Protein AF-A0A9D4G7D6-F1 (afdb_monomer_lite)

Foldseek 3Di:
DWDKDKDFQDDDQDVVSDKWKWKDFVPHTPVVDIDRIDIDTPDDQVSWGKMKMKMKDWDDDPPDDIDIDIDMDMDTDGDDDDPPPPDPDD

Secondary structure (DSSP, 8-state):
---EEEEE------SS--EEEEEEETTEE-TT--SSEEEEES--GGG-EEEEEEEEEEE--TTS--EEEEEEEEEEE-------------

InterPro domains:
  IPR007110 Immunoglobulin-like domain [PS50835] (1-71)
  IPR013783 Immunoglobulin-like fold [G3DSA:2.60.40.10] (1-84)
  IPR036179 Immunoglobulin-like domain superfamily [SSF48726] (4-60)

pLDDT: mean 85.28, std 11.88, range [50.53, 97.25]

Structure (mmCIF, N/CA/C/O backbone):
data_AF-A0A9D4G7D6-F1
#
_entry.id   AF-A0A9D4G7D6-F1
#
loop_
_atom_site.group_PDB
_atom_site.id
_atom_site.type_symbol
_atom_site.label_atom_id
_atom_site.label_alt_id
_atom_site.label_comp_id
_atom_site.label_asym_id
_atom_site.label_entity_id
_atom_site.label_seq_id
_atom_site.pdbx_PDB_ins_code
_atom_site.Cartn_x
_atom_site.Cartn_y
_atom_site.Cartn_z
_atom_site.occupancy
_atom_site.B_iso_or_equiv
_atom_site.auth_seq_id
_atom_site.auth_comp_id
_atom_site.auth_asym_id
_atom_site.auth_atom_id
_atom_site.pdbx_PDB_model_num
ATOM 1 N N . MET A 1 1 ? -15.545 -11.183 19.421 1.00 52.25 1 MET A N 1
ATOM 2 C CA . MET A 1 1 ? -15.801 -11.383 17.980 1.00 52.25 1 MET A CA 1
ATOM 3 C C . MET A 1 1 ? -14.477 -11.193 17.270 1.00 52.25 1 MET A C 1
ATOM 5 O O . MET A 1 1 ? -13.855 -10.162 17.485 1.00 52.25 1 MET A O 1
ATOM 9 N N . ASN A 1 2 ? -14.009 -12.200 16.535 1.00 58.34 2 ASN A N 1
ATOM 10 C CA . ASN A 1 2 ? -12.819 -12.075 15.698 1.00 58.34 2 ASN A CA 1
ATOM 11 C C . ASN A 1 2 ? -13.263 -11.429 14.380 1.00 58.34 2 ASN A C 1
ATOM 13 O O . ASN A 1 2 ? -13.723 -12.128 13.482 1.00 58.34 2 ASN A O 1
ATOM 17 N N . THR A 1 3 ? -13.276 -10.098 14.326 1.00 76.44 3 THR A N 1
ATOM 18 C CA . THR A 1 3 ? -13.515 -9.363 13.082 1.00 76.44 3 THR A CA 1
ATOM 19 C C . THR A 1 3 ? -12.179 -9.184 12.378 1.00 76.44 3 THR A C 1
ATOM 21 O O . THR A 1 3 ? -11.276 -8.517 12.886 1.00 76.44 3 THR A O 1
ATOM 24 N N . GLU A 1 4 ? -12.057 -9.836 11.229 1.00 87.19 4 GLU A N 1
ATOM 25 C CA . GLU A 1 4 ? -10.946 -9.683 10.300 1.00 87.19 4 GLU A CA 1
ATOM 26 C C . GLU A 1 4 ? -11.450 -8.906 9.086 1.00 87.19 4 GLU A C 1
ATOM 28 O O . GLU A 1 4 ? -12.555 -9.154 8.598 1.00 87.19 4 GLU A O 1
ATOM 33 N N . LEU A 1 5 ? -10.655 -7.939 8.641 1.00 89.88 5 LEU A N 1
ATOM 34 C CA . LEU A 1 5 ? -10.883 -7.201 7.409 1.00 89.88 5 LEU A CA 1
ATOM 35 C C . LEU A 1 5 ? -9.724 -7.500 6.468 1.00 89.88 5 LEU A C 1
ATOM 37 O O . LEU A 1 5 ? -8.565 -7.307 6.837 1.00 89.88 5 LEU A O 1
ATOM 41 N N . ASP A 1 6 ? -10.068 -7.963 5.274 1.00 92.50 6 ASP A N 1
ATOM 42 C CA . ASP A 1 6 ? -9.145 -8.192 4.171 1.00 92.50 6 ASP A CA 1
ATOM 43 C C . ASP A 1 6 ? -9.428 -7.160 3.079 1.00 92.50 6 ASP A C 1
ATOM 45 O O . ASP A 1 6 ? -10.558 -7.039 2.598 1.00 92.50 6 ASP A O 1
ATOM 49 N N . ILE A 1 7 ? -8.413 -6.371 2.741 1.00 92.44 7 ILE A N 1
ATOM 50 C CA . ILE A 1 7 ? -8.521 -5.269 1.790 1.00 92.44 7 ILE A CA 1
ATOM 51 C C . ILE A 1 7 ? -7.503 -5.481 0.690 1.00 92.44 7 ILE A C 1
ATOM 53 O O . ILE A 1 7 ? -6.300 -5.505 0.936 1.00 92.44 7 ILE A O 1
ATOM 57 N N . VAL A 1 8 ? -8.005 -5.563 -0.533 1.00 93.06 8 VAL A N 1
ATOM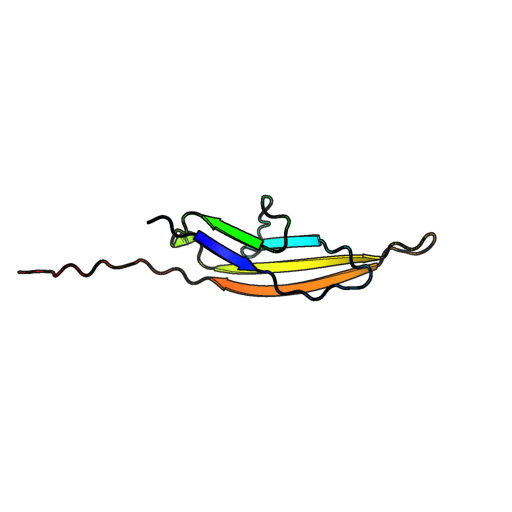 58 C CA . VAL A 1 8 ? -7.196 -5.732 -1.736 1.00 93.06 8 VAL A CA 1
ATOM 59 C C . VAL A 1 8 ? -6.821 -4.359 -2.277 1.00 93.06 8 VAL A C 1
ATOM 61 O O . VAL A 1 8 ? -7.691 -3.503 -2.453 1.00 93.06 8 VAL A O 1
ATOM 64 N N . CYS A 1 9 ? -5.540 -4.135 -2.559 1.00 92.75 9 CYS A N 1
ATOM 65 C CA . CYS A 1 9 ? -5.108 -2.963 -3.305 1.00 92.75 9 CYS A CA 1
ATOM 66 C C . CYS A 1 9 ? -5.434 -3.157 -4.792 1.00 92.75 9 CYS A C 1
ATOM 68 O O . CYS A 1 9 ? -4.826 -4.015 -5.434 1.00 92.75 9 CYS A O 1
ATOM 70 N N . PRO A 1 10 ? -6.357 -2.373 -5.375 1.00 89.44 10 PRO A N 1
ATOM 71 C CA . PRO A 1 10 ? -6.690 -2.532 -6.779 1.00 89.44 10 PRO A CA 1
ATOM 72 C C . PRO A 1 10 ? -5.517 -2.062 -7.641 1.00 89.44 10 PRO A C 1
ATOM 74 O O . PRO A 1 10 ? -5.121 -0.897 -7.579 1.00 89.44 10 PRO A O 1
ATOM 77 N N . PHE A 1 11 ? -4.981 -2.950 -8.476 1.00 88.88 11 PHE A N 1
ATOM 78 C CA . PHE A 1 11 ? -3.947 -2.594 -9.440 1.00 88.88 11 PHE A CA 1
ATOM 79 C C . PHE A 1 11 ? -4.121 -3.337 -10.763 1.00 88.88 11 P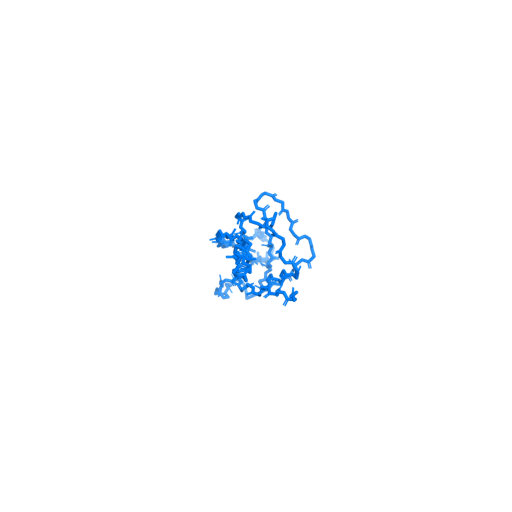HE A C 1
ATOM 81 O O . PHE A 1 11 ? -4.809 -4.349 -10.869 1.00 88.88 11 PHE A O 1
ATOM 88 N N . THR A 1 12 ? -3.488 -2.805 -11.800 1.00 86.94 12 THR A N 1
ATOM 89 C CA . THR A 1 12 ? -3.272 -3.502 -13.068 1.00 86.94 12 THR A CA 1
ATOM 90 C C . THR A 1 12 ? -1.769 -3.602 -13.260 1.00 86.94 12 THR A C 1
ATOM 92 O O . THR A 1 12 ? -1.067 -2.613 -13.043 1.00 86.94 12 THR A O 1
ATOM 95 N N . ALA A 1 13 ? -1.272 -4.787 -13.619 1.00 84.38 13 ALA A N 1
ATOM 96 C CA . ALA A 1 13 ? 0.157 -5.005 -13.806 1.00 84.38 13 ALA A CA 1
ATOM 97 C C . ALA A 1 13 ? 0.731 -4.004 -14.823 1.00 84.38 13 ALA A C 1
ATOM 99 O O . ALA A 1 13 ? 0.203 -3.838 -15.925 1.00 84.38 13 ALA A O 1
ATOM 100 N N . GLY A 1 14 ? 1.796 -3.312 -14.417 1.00 82.12 14 GLY A N 1
ATOM 101 C CA . GLY A 1 14 ? 2.533 -2.387 -15.273 1.00 82.12 14 GLY A CA 1
ATOM 102 C C . GLY A 1 14 ? 3.596 -3.097 -16.113 1.00 82.12 14 GLY A C 1
ATOM 103 O O . GLY A 1 14 ? 3.741 -4.314 -16.074 1.00 82.12 14 GLY A O 1
ATOM 104 N N . ASN A 1 15 ? 4.387 -2.318 -16.852 1.00 82.75 15 ASN A N 1
ATOM 105 C CA . ASN A 1 15 ? 5.613 -2.794 -17.493 1.00 82.75 15 ASN A CA 1
ATOM 106 C C . ASN A 1 15 ? 6.827 -2.100 -16.848 1.00 82.75 15 ASN A C 1
ATOM 108 O O . ASN A 1 15 ? 6.904 -0.870 -16.929 1.00 82.75 15 ASN A 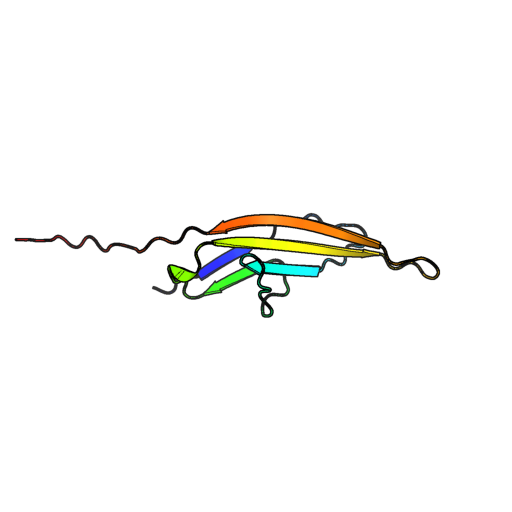O 1
ATOM 112 N N . PRO A 1 16 ? 7.757 -2.830 -16.205 1.00 87.31 16 PRO A N 1
ATOM 113 C CA . PRO A 1 16 ? 7.777 -4.287 -16.016 1.00 87.31 16 PRO A CA 1
ATOM 114 C C . PRO A 1 16 ? 6.677 -4.793 -15.069 1.00 87.31 16 PRO A C 1
ATOM 116 O O . PRO A 1 16 ? 6.206 -4.038 -14.220 1.00 87.31 16 PRO A O 1
ATOM 119 N N . GLU A 1 17 ? 6.308 -6.075 -15.205 1.00 82.69 17 GLU A N 1
ATOM 120 C CA . GLU A 1 17 ? 5.229 -6.715 -14.421 1.00 82.69 17 GLU A CA 1
ATOM 121 C C . GLU A 1 17 ? 5.542 -6.803 -12.925 1.00 82.69 17 GLU A C 1
ATOM 123 O O . GLU A 1 17 ? 4.632 -6.854 -12.094 1.00 82.69 17 GLU A O 1
ATOM 128 N N . LYS A 1 18 ? 6.834 -6.814 -12.563 1.00 78.56 18 LYS A N 1
ATOM 129 C CA . LYS A 1 18 ? 7.257 -6.877 -11.165 1.00 78.56 18 LYS A CA 1
ATOM 130 C C . LYS A 1 18 ? 6.726 -5.658 -10.417 1.00 78.56 18 LYS A C 1
ATOM 132 O O . LYS A 1 18 ? 7.191 -4.537 -10.618 1.00 78.56 18 LYS A O 1
ATOM 137 N N . THR A 1 19 ? 5.794 -5.935 -9.520 1.00 82.75 19 THR A N 1
ATOM 138 C CA . THR A 1 19 ? 5.031 -4.940 -8.785 1.00 82.75 19 THR A CA 1
ATOM 139 C C . THR A 1 19 ? 5.304 -5.092 -7.293 1.00 82.75 19 THR A C 1
ATOM 141 O O . THR A 1 19 ? 5.317 -6.205 -6.768 1.00 82.75 19 THR A O 1
ATOM 144 N N . SER A 1 20 ? 5.535 -3.973 -6.620 1.00 90.25 20 SER A N 1
ATOM 145 C CA . SER A 1 20 ? 5.739 -3.892 -5.177 1.00 90.25 20 SER A CA 1
ATOM 146 C C . SER A 1 20 ? 4.622 -3.067 -4.545 1.00 90.25 20 SER A C 1
ATOM 148 O O . SER A 1 20 ? 4.106 -2.136 -5.165 1.00 90.25 20 SER A O 1
ATOM 150 N N . PHE A 1 21 ? 4.270 -3.397 -3.303 1.00 92.50 21 PHE A N 1
ATOM 151 C CA . PHE A 1 21 ? 3.160 -2.788 -2.573 1.00 92.50 21 PHE A CA 1
ATOM 152 C C . PHE A 1 21 ? 3.663 -2.145 -1.289 1.00 92.50 21 PHE A C 1
ATOM 154 O O . PHE A 1 21 ? 4.457 -2.738 -0.561 1.00 92.50 21 PHE A O 1
ATOM 161 N N . ILE A 1 22 ? 3.164 -0.947 -1.006 1.00 94.19 22 ILE A N 1
ATOM 162 C CA . ILE A 1 22 ? 3.370 -0.230 0.247 1.00 94.19 22 ILE A CA 1
ATOM 163 C C . ILE A 1 22 ? 2.005 0.169 0.789 1.00 94.19 22 ILE A C 1
ATOM 165 O O . ILE A 1 22 ? 1.228 0.828 0.101 1.00 94.19 22 ILE A O 1
ATOM 169 N N . TRP A 1 23 ? 1.750 -0.170 2.048 1.00 96.00 23 TRP A N 1
ATOM 170 C CA . TRP A 1 23 ? 0.550 0.245 2.760 1.00 96.00 23 TRP A CA 1
ATOM 171 C C . TRP A 1 23 ? 0.856 1.333 3.778 1.00 96.00 23 TRP A C 1
ATOM 173 O O . TRP A 1 23 ? 1.827 1.249 4.532 1.00 96.00 23 TRP A O 1
ATOM 183 N N . LYS A 1 24 ? -0.004 2.346 3.835 1.00 95.62 24 LYS A N 1
ATOM 184 C CA . LYS A 1 24 ? 0.074 3.436 4.805 1.00 95.62 24 LYS A CA 1
ATOM 185 C C . LYS A 1 24 ? -1.258 3.645 5.497 1.00 95.62 24 LYS A C 1
ATOM 187 O O . LYS A 1 24 ? -2.318 3.465 4.901 1.00 95.62 24 LYS A O 1
ATOM 192 N N . ARG A 1 25 ? -1.182 4.097 6.745 1.00 94.62 25 ARG A N 1
ATOM 193 C CA . ARG A 1 25 ? -2.306 4.632 7.506 1.00 94.62 25 ARG A CA 1
ATOM 194 C C . ARG A 1 25 ? -2.033 6.099 7.811 1.00 94.62 25 ARG A C 1
ATOM 196 O O . ARG A 1 25 ? -1.141 6.425 8.597 1.00 94.62 25 ARG A O 1
ATOM 203 N N . GLY A 1 26 ? -2.764 6.994 7.152 1.00 93.06 26 GLY A N 1
ATOM 204 C CA . GLY A 1 26 ? -2.355 8.392 7.034 1.00 93.06 26 GLY A CA 1
ATOM 205 C C . GLY A 1 26 ? -0.940 8.479 6.451 1.00 93.06 26 GLY A C 1
ATOM 206 O O . GLY A 1 26 ? -0.686 7.971 5.365 1.00 93.06 26 GLY A O 1
ATOM 207 N N . ASN A 1 27 ? -0.001 9.052 7.208 1.00 92.00 27 ASN A N 1
ATOM 208 C CA . ASN A 1 27 ? 1.401 9.195 6.789 1.00 92.00 27 ASN A CA 1
ATOM 209 C C . ASN A 1 27 ? 2.334 8.109 7.355 1.00 92.00 27 ASN A C 1
ATOM 211 O O . ASN A 1 27 ? 3.547 8.199 7.180 1.00 92.00 27 ASN A O 1
ATOM 215 N N . ILE A 1 28 ? 1.797 7.109 8.063 1.00 93.62 28 ILE A N 1
ATOM 216 C CA . ILE A 1 28 ? 2.588 6.079 8.747 1.00 93.62 28 ILE A CA 1
ATOM 217 C C . ILE A 1 28 ? 2.623 4.810 7.896 1.00 93.62 28 ILE A C 1
ATOM 219 O O . ILE A 1 28 ? 1.575 4.302 7.500 1.00 93.62 28 ILE A O 1
ATOM 223 N N . LEU A 1 29 ? 3.826 4.294 7.639 1.00 94.25 29 LEU A N 1
ATOM 224 C CA . LEU A 1 29 ? 4.052 3.024 6.949 1.00 94.25 29 LEU A CA 1
ATOM 225 C C . LEU A 1 29 ? 3.587 1.841 7.810 1.00 94.25 29 LEU A C 1
ATOM 227 O O . LEU A 1 29 ? 3.884 1.778 9.002 1.00 94.25 29 LEU A O 1
ATOM 231 N N . ILE A 1 30 ? 2.902 0.879 7.196 1.00 93.25 30 ILE A N 1
ATOM 232 C CA . ILE A 1 30 ? 2.528 -0.389 7.829 1.00 93.25 30 ILE A CA 1
ATOM 233 C C . ILE A 1 30 ? 3.582 -1.440 7.444 1.00 93.25 30 ILE A C 1
ATOM 235 O O . ILE A 1 30 ? 3.396 -2.202 6.501 1.00 93.25 30 ILE A O 1
ATOM 239 N N . GLU A 1 31 ? 4.710 -1.464 8.160 1.00 79.00 31 GLU A N 1
ATOM 240 C CA . GLU A 1 31 ? 5.919 -2.241 7.799 1.00 79.00 31 GLU A CA 1
ATOM 241 C C . GLU A 1 31 ? 5.693 -3.754 7.632 1.00 79.00 31 GLU A C 1
ATOM 243 O O . GLU A 1 31 ? 6.399 -4.418 6.873 1.00 79.00 31 GLU A O 1
ATOM 248 N N . ALA A 1 32 ? 4.704 -4.310 8.334 1.00 75.31 32 ALA A N 1
ATOM 249 C CA . ALA A 1 32 ? 4.408 -5.740 8.313 1.00 75.31 32 ALA A CA 1
ATOM 250 C C . ALA A 1 32 ? 3.675 -6.213 7.040 1.00 75.31 32 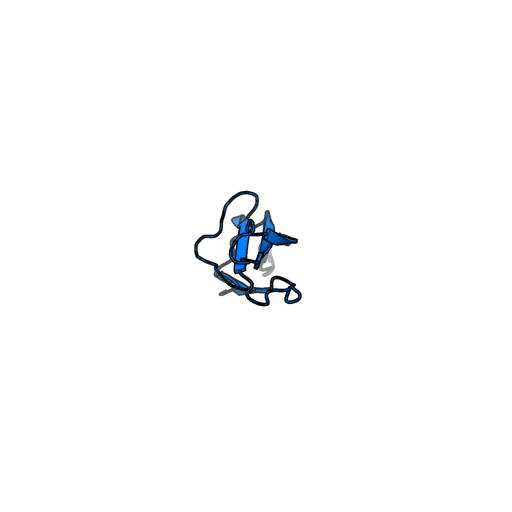ALA A C 1
ATOM 252 O O . ALA A 1 32 ? 3.487 -7.418 6.877 1.00 75.31 32 ALA A O 1
ATOM 253 N N . MET A 1 33 ? 3.248 -5.304 6.153 1.00 75.62 33 MET A N 1
ATOM 254 C CA . MET A 1 33 ? 2.386 -5.630 5.012 1.00 75.62 33 MET A CA 1
ATOM 255 C C . MET A 1 33 ? 3.060 -5.289 3.675 1.00 75.62 33 MET A C 1
ATOM 257 O O . MET A 1 33 ? 3.065 -4.139 3.244 1.00 75.62 33 MET A O 1
ATOM 261 N N . ASN A 1 34 ? 3.597 -6.311 3.001 1.00 72.00 34 ASN A N 1
ATOM 262 C CA . ASN A 1 34 ? 4.351 -6.177 1.744 1.00 72.00 34 ASN A CA 1
ATOM 263 C C . ASN A 1 34 ? 3.715 -6.989 0.606 1.00 72.00 34 ASN A C 1
ATOM 265 O O . ASN A 1 34 ? 4.378 -7.785 -0.060 1.00 72.00 34 ASN A O 1
ATOM 269 N N . GLY A 1 35 ? 2.409 -6.821 0.409 1.00 87.56 35 GLY A N 1
ATOM 270 C CA . GLY A 1 35 ? 1.655 -7.534 -0.615 1.00 87.56 35 GLY A CA 1
ATOM 271 C C . GLY A 1 35 ? 0.374 -6.812 -1.005 1.00 87.56 35 GLY A C 1
ATOM 272 O O . GLY A 1 35 ? 0.036 -5.763 -0.457 1.00 87.56 35 GLY A O 1
ATOM 273 N N . GLU A 1 36 ? -0.340 -7.405 -1.955 1.00 91.88 36 GLU A N 1
ATOM 274 C CA . GLU A 1 36 ? -1.600 -6.884 -2.491 1.00 91.88 36 GLU A CA 1
ATOM 275 C C . GLU A 1 36 ? -2.689 -6.730 -1.419 1.00 91.88 36 GLU A C 1
ATOM 277 O O . GLU A 1 36 ? -3.559 -5.875 -1.556 1.00 91.88 36 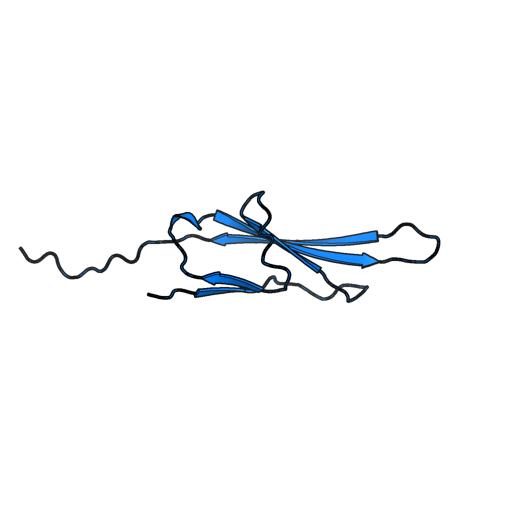GLU A O 1
ATOM 282 N N . HIS A 1 37 ? -2.619 -7.509 -0.338 1.00 92.94 37 HIS A N 1
ATOM 283 C CA . HIS A 1 37 ? -3.623 -7.533 0.720 1.00 92.94 37 HIS A CA 1
ATOM 284 C C . HIS A 1 37 ? -3.155 -6.821 1.994 1.00 92.94 37 HIS A C 1
ATOM 286 O O . HIS A 1 37 ? -2.043 -7.047 2.480 1.00 92.94 37 HIS A O 1
ATOM 292 N N . LEU A 1 38 ? -4.050 -6.023 2.576 1.00 93.50 38 LEU A N 1
ATOM 293 C CA . LEU A 1 38 ? -3.966 -5.513 3.940 1.00 93.50 38 LEU A CA 1
ATOM 294 C C . LEU A 1 38 ? -4.932 -6.299 4.829 1.00 93.50 38 LEU A C 1
ATOM 296 O O . LEU A 1 38 ? -6.144 -6.113 4.746 1.00 93.50 38 LEU A O 1
ATOM 300 N N . ILE A 1 39 ? -4.383 -7.130 5.716 1.00 92.19 39 ILE A N 1
ATOM 301 C CA . ILE A 1 39 ? -5.168 -7.906 6.682 1.00 92.19 39 ILE A CA 1
ATOM 302 C C . ILE A 1 39 ? -5.115 -7.218 8.047 1.00 92.19 39 ILE A C 1
ATOM 304 O O . ILE A 1 39 ? -4.064 -7.178 8.691 1.00 92.19 39 ILE A O 1
ATOM 308 N N . ILE A 1 40 ? -6.252 -6.704 8.517 1.00 90.50 40 ILE A N 1
ATOM 309 C CA . ILE A 1 40 ? -6.381 -6.112 9.854 1.00 90.50 40 ILE A CA 1
ATOM 310 C C . ILE A 1 40 ? -7.163 -7.077 10.742 1.00 90.50 40 ILE A C 1
ATOM 312 O O . ILE A 1 40 ? -8.345 -7.344 10.516 1.00 90.50 40 ILE A O 1
ATOM 316 N N . LYS A 1 41 ? -6.495 -7.594 11.774 1.00 89.25 41 LYS A N 1
ATOM 317 C CA . LYS A 1 41 ? -7.094 -8.490 12.769 1.00 89.25 41 LYS A CA 1
ATOM 318 C C . LYS A 1 41 ? -7.474 -7.700 14.008 1.00 89.25 41 LYS A C 1
ATOM 320 O O . LYS A 1 41 ? -6.656 -6.926 14.490 1.00 89.25 41 LYS A O 1
ATOM 325 N N . HIS A 1 42 ? -8.654 -7.977 14.563 1.00 87.88 42 HIS A N 1
ATOM 326 C CA . HIS A 1 42 ? -9.168 -7.318 15.768 1.00 87.88 42 HIS A CA 1
ATOM 327 C C . HIS A 1 42 ? -9.204 -5.793 15.617 1.00 87.88 42 HIS A C 1
ATOM 329 O O . HIS A 1 42 ? -8.363 -5.109 16.177 1.00 87.88 42 HIS A O 1
ATOM 335 N N . ILE A 1 43 ? -10.181 -5.266 14.879 1.00 87.69 43 ILE A N 1
ATOM 336 C CA . ILE A 1 43 ? -10.245 -3.845 14.493 1.00 87.69 43 ILE A CA 1
ATOM 337 C C . ILE A 1 43 ? -10.859 -2.993 15.624 1.00 87.69 43 ILE A C 1
ATOM 339 O O . ILE A 1 43 ? -12.089 -2.965 15.759 1.00 87.69 43 ILE A O 1
ATOM 343 N N . PRO A 1 44 ? -10.074 -2.285 16.463 1.00 88.12 44 PRO A N 1
ATOM 344 C CA . PRO A 1 44 ? -10.623 -1.315 17.400 1.00 88.12 44 PRO A CA 1
ATOM 345 C C . PRO A 1 44 ? -11.183 -0.089 16.671 1.00 88.12 44 PRO A C 1
ATOM 347 O O . PRO A 1 44 ? -10.791 0.249 15.558 1.00 88.12 44 PRO A O 1
ATOM 350 N N . LYS A 1 45 ? -12.025 0.690 17.361 1.00 89.00 45 LYS A N 1
ATOM 351 C CA . LYS A 1 45 ? -12.483 2.006 16.870 1.00 89.00 45 LYS A CA 1
ATOM 352 C C . LYS A 1 45 ? -11.318 2.938 16.509 1.00 89.00 45 LYS A C 1
ATOM 354 O O . LYS A 1 45 ? -11.448 3.787 15.631 1.00 89.00 45 LYS A O 1
ATOM 359 N N . SER A 1 46 ? -10.182 2.775 17.185 1.00 90.88 46 SER A N 1
ATOM 360 C CA . SER A 1 46 ? -8.960 3.525 16.918 1.00 90.88 46 SER A CA 1
ATOM 361 C C . SER A 1 46 ? -8.293 3.164 15.601 1.00 90.88 46 SER A C 1
ATOM 363 O O . SER A 1 46 ? -7.311 3.824 15.305 1.00 90.88 46 SER A O 1
ATOM 365 N N . ASP A 1 47 ? -8.772 2.178 14.835 1.00 91.69 47 ASP A N 1
ATOM 366 C CA . ASP A 1 47 ? -8.283 1.862 13.483 1.00 91.69 47 ASP A CA 1
ATOM 367 C C . ASP A 1 47 ? -8.930 2.708 12.388 1.00 91.69 47 ASP A C 1
ATOM 369 O O . ASP A 1 47 ? -8.420 2.793 11.276 1.00 91.69 47 ASP A O 1
ATOM 373 N N . LYS A 1 48 ? -9.983 3.453 12.730 1.00 93.38 48 LYS A N 1
ATOM 374 C CA . LYS A 1 48 ? -10.590 4.458 11.859 1.00 93.38 48 LYS A CA 1
ATOM 375 C C . LYS A 1 48 ? -9.542 5.382 11.223 1.00 93.38 48 LYS A C 1
ATOM 377 O O . LYS A 1 48 ? -8.647 5.887 11.908 1.00 93.38 48 LYS A O 1
ATOM 382 N N . GLY A 1 49 ? -9.682 5.665 9.932 1.00 95.75 49 GLY A N 1
ATOM 383 C CA . GLY A 1 49 ? -8.837 6.636 9.241 1.00 95.75 49 GLY A CA 1
ATOM 384 C C . GLY A 1 49 ? -8.642 6.356 7.758 1.00 95.75 49 GLY A C 1
ATOM 385 O O . GLY A 1 49 ? -9.250 5.455 7.188 1.00 95.75 49 GLY A O 1
ATOM 386 N N . TRP A 1 50 ? -7.774 7.160 7.146 1.00 97.25 50 TRP A N 1
ATOM 387 C CA . TRP A 1 50 ? -7.356 6.978 5.762 1.00 97.25 50 TRP A CA 1
ATOM 388 C C . TRP A 1 50 ? -6.285 5.905 5.659 1.00 97.25 50 TRP A C 1
ATOM 390 O O . TRP A 1 50 ? -5.295 5.930 6.395 1.00 97.25 50 TRP A O 1
ATOM 400 N N . TYR A 1 51 ? -6.488 5.005 4.712 1.00 96.12 51 TYR A N 1
ATOM 401 C CA . TYR A 1 51 ? -5.524 4.003 4.309 1.00 96.12 51 TYR A CA 1
ATOM 402 C C . TYR A 1 51 ? -5.198 4.207 2.842 1.00 96.12 51 TYR A C 1
ATOM 404 O O . TYR A 1 51 ? -6.085 4.491 2.035 1.00 96.12 51 TYR A O 1
ATOM 412 N N . THR A 1 52 ? -3.926 4.039 2.517 1.00 96.25 52 THR A N 1
ATOM 413 C CA . THR A 1 52 ? -3.398 4.251 1.175 1.00 96.25 52 THR A CA 1
ATOM 414 C C . THR A 1 52 ? -2.556 3.048 0.797 1.00 96.25 52 THR A C 1
ATOM 416 O O . THR A 1 52 ? -1.670 2.657 1.561 1.00 96.25 52 THR A O 1
ATOM 419 N N . CYS A 1 53 ? -2.819 2.473 -0.374 1.00 95.12 53 CYS A N 1
ATOM 420 C CA . CYS A 1 53 ? -1.888 1.559 -1.012 1.00 95.12 53 CYS A CA 1
ATOM 421 C C . CYS A 1 53 ? -1.168 2.268 -2.154 1.00 95.12 53 CYS A C 1
ATOM 423 O O . CYS A 1 53 ? -1.784 2.862 -3.040 1.00 95.12 53 CYS A O 1
ATOM 425 N N . ASN A 1 54 ? 0.157 2.202 -2.115 1.00 93.50 54 ASN A N 1
ATOM 426 C CA . ASN A 1 54 ? 1.022 2.602 -3.206 1.00 93.50 54 ASN A CA 1
ATOM 427 C C . ASN A 1 54 ? 1.535 1.341 -3.893 1.00 93.50 54 ASN A C 1
ATOM 429 O O . ASN A 1 54 ? 2.083 0.445 -3.249 1.00 93.50 54 ASN A O 1
ATOM 433 N N . VAL A 1 55 ? 1.372 1.301 -5.205 1.00 92.81 55 VAL A N 1
ATOM 434 C CA . VAL A 1 55 ? 1.802 0.205 -6.061 1.00 92.81 55 VAL A CA 1
ATOM 435 C C . VAL A 1 55 ? 2.845 0.753 -7.007 1.00 92.81 55 VAL A C 1
ATOM 437 O O . VAL A 1 55 ? 2.603 1.769 -7.658 1.00 92.81 55 VAL A O 1
ATOM 440 N N . TYR A 1 56 ? 4.008 0.118 -7.070 1.00 91.06 56 TYR A N 1
ATOM 441 C CA . TYR A 1 56 ? 5.094 0.617 -7.897 1.00 91.06 56 TYR A CA 1
ATOM 442 C C . TYR A 1 56 ? 5.824 -0.489 -8.634 1.00 91.06 56 TYR A C 1
ATOM 444 O O . TYR A 1 56 ? 6.003 -1.600 -8.133 1.00 91.06 56 TYR A O 1
ATOM 452 N N . ASN A 1 57 ? 6.273 -0.154 -9.835 1.00 90.81 57 ASN A N 1
ATOM 453 C CA . ASN A 1 57 ? 7.180 -0.969 -10.615 1.00 90.81 57 ASN A CA 1
ATOM 454 C C . ASN A 1 57 ? 8.423 -0.148 -10.968 1.00 90.81 57 ASN A C 1
ATOM 456 O O . ASN A 1 57 ? 8.376 1.078 -11.082 1.00 90.81 57 ASN A O 1
ATOM 460 N N . ARG A 1 58 ? 9.558 -0.830 -11.119 1.00 88.94 58 ARG A N 1
ATOM 461 C CA . ARG A 1 58 ? 10.839 -0.187 -11.419 1.00 88.94 58 ARG A CA 1
ATOM 462 C C . ARG A 1 58 ? 11.409 -0.760 -12.701 1.00 88.94 58 ARG A C 1
ATOM 464 O O . ARG A 1 58 ? 11.726 -1.945 -12.768 1.00 88.94 58 ARG A O 1
ATOM 471 N N . MET A 1 59 ? 11.532 0.090 -13.711 1.00 87.44 59 MET A N 1
ATOM 472 C CA . MET A 1 59 ? 12.199 -0.237 -14.960 1.00 87.44 59 MET A CA 1
ATOM 473 C C . MET A 1 59 ? 13.686 0.093 -14.831 1.00 87.44 59 MET A C 1
ATOM 475 O O . MET A 1 59 ? 14.054 1.255 -14.663 1.00 87.44 59 MET A O 1
ATOM 479 N N . GLU A 1 60 ? 14.535 -0.926 -14.934 1.00 84.88 60 GLU A N 1
ATOM 480 C CA . GLU A 1 60 ? 15.992 -0.783 -14.931 1.00 84.88 60 GLU A CA 1
ATOM 481 C C . GLU A 1 60 ? 16.539 -1.213 -16.296 1.00 84.88 60 GLU A C 1
ATOM 483 O O . GLU A 1 60 ? 16.498 -2.390 -16.650 1.00 84.88 60 GLU A O 1
ATOM 488 N N . ILE A 1 61 ? 17.029 -0.251 -17.083 1.00 84.19 61 ILE A N 1
ATOM 489 C CA . ILE A 1 61 ? 17.712 -0.507 -18.358 1.00 84.19 61 ILE A CA 1
ATOM 490 C C . ILE A 1 61 ? 19.199 -0.220 -18.150 1.00 84.19 61 ILE A C 1
ATOM 492 O O . ILE A 1 61 ? 19.565 0.854 -17.673 1.00 84.19 61 ILE A O 1
ATOM 496 N N . THR A 1 62 ? 20.070 -1.158 -18.524 1.00 84.62 62 THR A N 1
ATOM 497 C CA . THR A 1 62 ? 21.523 -0.980 -18.419 1.00 84.62 62 THR A CA 1
ATOM 498 C C . THR A 1 62 ? 21.977 0.273 -19.173 1.00 84.62 62 THR A C 1
ATOM 500 O O . THR A 1 62 ? 21.752 0.396 -20.374 1.00 84.62 62 THR A O 1
ATOM 503 N N . GLY A 1 63 ? 22.631 1.200 -18.466 1.00 82.44 63 GLY A N 1
ATOM 504 C CA . GLY A 1 63 ? 23.129 2.455 -19.041 1.00 82.44 63 GLY A CA 1
ATOM 505 C C . GLY A 1 63 ? 22.111 3.601 -19.093 1.00 82.44 63 GLY A C 1
ATOM 506 O O . GLY A 1 63 ? 22.432 4.655 -19.633 1.00 82.44 63 GLY A O 1
ATOM 507 N N . CYS A 1 64 ? 20.911 3.429 -18.534 1.00 84.81 64 CYS A N 1
ATOM 508 C CA . CYS A 1 64 ? 19.923 4.493 -18.345 1.00 84.81 64 CYS A CA 1
ATOM 509 C C . CYS A 1 64 ? 19.540 4.621 -16.866 1.00 84.81 64 CYS A C 1
ATOM 511 O O . CYS A 1 64 ? 19.712 3.690 -16.079 1.00 84.81 64 CYS A O 1
ATOM 513 N N . GLU A 1 65 ? 18.993 5.774 -16.489 1.00 88.00 65 GLU A N 1
ATOM 514 C CA . GLU A 1 65 ? 18.423 5.963 -15.156 1.00 88.00 65 GLU A CA 1
ATOM 515 C C . GLU A 1 65 ? 17.179 5.089 -14.975 1.00 88.00 65 GLU A C 1
ATOM 517 O O . GLU A 1 65 ? 16.352 4.954 -15.883 1.00 88.00 65 GLU A O 1
ATOM 522 N N . ALA A 1 66 ? 17.047 4.495 -13.787 1.00 86.81 66 ALA A N 1
ATOM 523 C CA . ALA A 1 66 ? 15.866 3.719 -13.448 1.00 86.81 66 ALA A CA 1
ATOM 524 C C . ALA A 1 66 ? 14.631 4.627 -13.428 1.00 86.81 66 ALA A C 1
ATOM 526 O O . ALA A 1 66 ? 14.665 5.716 -12.854 1.00 86.81 66 ALA A O 1
ATOM 527 N N . LYS A 1 67 ? 13.529 4.160 -14.019 1.00 88.25 67 LYS A N 1
ATOM 528 C CA . LYS A 1 67 ? 12.235 4.845 -13.949 1.00 88.25 67 LYS A CA 1
ATOM 529 C C . LYS A 1 67 ? 11.272 4.068 -13.073 1.00 88.25 67 LYS A C 1
ATOM 531 O O . LYS A 1 67 ? 11.141 2.854 -13.217 1.00 88.25 67 LYS A O 1
ATOM 536 N N . GLU A 1 68 ? 10.586 4.788 -12.198 1.00 88.25 68 GLU A N 1
ATOM 537 C CA . GLU A 1 68 ? 9.560 4.236 -11.320 1.00 88.25 68 GLU A CA 1
ATOM 538 C C . GLU A 1 68 ? 8.182 4.687 -11.797 1.00 88.25 68 GLU A C 1
ATOM 540 O O . GLU A 1 68 ? 7.935 5.879 -11.995 1.00 88.25 68 GLU A O 1
ATOM 545 N N . GLY A 1 69 ? 7.293 3.721 -12.014 1.00 88.62 69 GLY A N 1
ATOM 546 C CA . GLY A 1 69 ? 5.866 3.970 -12.152 1.00 88.62 69 GLY A CA 1
ATOM 547 C C . GLY A 1 69 ? 5.216 3.795 -10.790 1.00 88.62 69 GLY A C 1
ATOM 548 O O . GLY A 1 69 ? 5.464 2.790 -10.129 1.00 88.62 69 GLY A O 1
ATOM 549 N N . VAL A 1 70 ? 4.399 4.759 -10.365 1.00 89.69 70 VAL A N 1
ATOM 550 C CA . VAL A 1 70 ? 3.670 4.692 -9.093 1.00 89.69 70 VAL A CA 1
ATOM 551 C C . VAL A 1 70 ? 2.189 4.917 -9.354 1.00 89.69 70 VAL A C 1
ATOM 553 O O . VAL A 1 70 ? 1.804 5.876 -10.023 1.00 89.69 70 VAL A O 1
ATOM 556 N N . SER A 1 71 ? 1.362 4.037 -8.803 1.00 91.38 71 SER A N 1
ATOM 557 C CA . SER A 1 71 ? -0.082 4.202 -8.699 1.00 91.38 71 SER A CA 1
ATOM 558 C C . SER A 1 71 ? -0.482 4.238 -7.228 1.00 91.38 71 SER A C 1
ATOM 560 O O . SER A 1 71 ? 0.147 3.598 -6.382 1.00 91.38 71 SER A O 1
ATOM 562 N N . GLU A 1 72 ? -1.510 5.016 -6.913 1.00 93.06 72 GLU A N 1
ATOM 563 C CA . GLU A 1 72 ? -2.007 5.187 -5.555 1.00 93.06 72 GLU A CA 1
ATOM 564 C C . GLU A 1 72 ? -3.521 5.013 -5.523 1.00 93.06 72 GLU A C 1
ATOM 566 O O . GLU A 1 72 ? -4.240 5.581 -6.346 1.00 93.06 72 GLU A O 1
ATOM 571 N N . SER A 1 73 ? -3.997 4.264 -4.531 1.00 94.06 73 SER A N 1
ATOM 572 C CA . SER A 1 73 ? -5.411 4.199 -4.183 1.00 94.06 73 SER A CA 1
ATOM 573 C C . SER A 1 73 ? -5.584 4.411 -2.686 1.00 94.06 73 SER A C 1
ATOM 575 O O . SER A 1 73 ? -4.810 3.894 -1.878 1.00 94.06 73 SER A O 1
ATOM 577 N N . SER A 1 74 ? -6.601 5.187 -2.316 1.00 95.50 74 SER A N 1
ATOM 578 C CA . SER A 1 74 ? -6.904 5.520 -0.926 1.00 95.50 74 SER A CA 1
ATOM 579 C C . SER A 1 74 ? -8.370 5.263 -0.607 1.00 95.50 74 SER A C 1
ATOM 581 O O . SER A 1 74 ? -9.251 5.540 -1.421 1.00 95.50 74 SER A O 1
ATOM 583 N N . PHE A 1 75 ? -8.641 4.787 0.606 1.00 94.62 75 PHE A N 1
ATOM 584 C CA . PHE A 1 75 ? -9.995 4.612 1.127 1.00 94.62 75 PHE A CA 1
ATOM 585 C C . PHE A 1 75 ? -10.078 5.038 2.597 1.00 94.62 75 PHE A C 1
ATOM 587 O O . PHE A 1 75 ? -9.077 5.072 3.319 1.00 94.62 75 PHE A O 1
ATOM 594 N N . TYR A 1 76 ? -11.289 5.371 3.042 1.00 95.56 76 TYR A N 1
ATOM 595 C CA . TYR A 1 76 ? -11.560 5.719 4.432 1.00 95.56 76 TYR A CA 1
ATOM 596 C C . TYR A 1 76 ? -12.197 4.537 5.157 1.00 95.56 76 TYR A C 1
ATOM 598 O O . TYR A 1 76 ? -13.294 4.108 4.802 1.00 95.56 76 TYR A O 1
ATOM 606 N N . LEU A 1 77 ? -11.524 4.032 6.187 1.00 93.69 77 LEU A N 1
ATOM 607 C CA . LEU A 1 77 ? -12.091 3.047 7.096 1.00 93.69 77 LEU A CA 1
ATOM 608 C C . LEU A 1 77 ? -12.859 3.778 8.198 1.00 93.69 77 LEU A C 1
ATOM 610 O O . LEU A 1 77 ? -12.247 4.452 9.031 1.00 93.69 77 LEU A O 1
ATOM 614 N N . ASP A 1 78 ? -14.182 3.623 8.231 1.00 93.00 78 ASP A N 1
ATOM 615 C CA . ASP A 1 78 ? -14.993 4.048 9.374 1.00 93.00 78 ASP A CA 1
ATOM 616 C C . ASP A 1 78 ? -15.374 2.834 10.224 1.00 93.00 78 ASP A C 1
ATOM 618 O O . ASP A 1 78 ? -15.954 1.867 9.733 1.00 93.00 78 ASP A O 1
ATOM 622 N N . VAL A 1 79 ? -15.013 2.874 11.507 1.00 90.06 79 VAL A N 1
ATOM 623 C CA . VAL A 1 79 ? -15.219 1.764 12.445 1.00 90.06 79 VAL A CA 1
ATOM 624 C C . VAL A 1 79 ? -16.251 2.179 13.485 1.00 90.06 79 VAL A C 1
ATOM 626 O O . VAL A 1 79 ? -16.035 3.118 14.260 1.00 90.06 79 VAL A O 1
ATOM 629 N N . HIS A 1 80 ? -17.360 1.444 13.540 1.00 86.62 80 HIS A N 1
ATOM 630 C CA . HIS A 1 80 ? -18.421 1.648 14.522 1.00 86.62 80 HIS A CA 1
ATOM 631 C C . HIS A 1 80 ? -18.446 0.531 15.564 1.00 86.62 80 HIS A C 1
ATOM 633 O O . HIS A 1 80 ? -18.197 -0.636 15.267 1.00 86.62 80 HIS A O 1
ATOM 639 N N . CYS A 1 81 ? -18.779 0.895 16.804 1.00 76.19 81 CYS A N 1
ATOM 640 C CA . CYS A 1 81 ? -19.048 -0.086 17.846 1.00 76.19 81 CYS A CA 1
ATOM 641 C C . CYS A 1 81 ? -20.362 -0.812 17.538 1.00 76.19 81 CYS A C 1
ATOM 643 O O . CYS A 1 81 ? -21.355 -0.173 17.187 1.00 76.19 81 CYS A O 1
ATOM 645 N N . ILE A 1 82 ? -20.391 -2.127 17.746 1.00 70.12 82 ILE A N 1
ATOM 646 C CA . ILE A 1 82 ? -21.645 -2.879 17.765 1.00 70.12 82 ILE A CA 1
ATOM 647 C C . ILE A 1 82 ? -22.315 -2.591 19.111 1.00 70.12 82 ILE A C 1
ATOM 649 O O . ILE A 1 82 ? -21.846 -3.047 20.154 1.00 70.12 82 ILE A O 1
ATOM 653 N N . PHE A 1 83 ? -23.396 -1.814 19.106 1.00 62.88 83 PHE A N 1
ATOM 654 C CA . PHE A 1 83 ? -24.264 -1.711 20.274 1.00 62.88 83 PHE A CA 1
ATOM 655 C C . PHE A 1 83 ? -25.130 -2.969 20.321 1.00 62.88 83 PHE A C 1
ATOM 657 O O . PHE A 1 83 ? -26.034 -3.131 19.507 1.00 62.88 83 PHE A O 1
ATOM 664 N N . ASN A 1 84 ? -24.861 -3.870 21.265 1.00 57.06 84 ASN A N 1
ATOM 665 C CA . ASN A 1 84 ? -25.817 -4.923 21.588 1.00 57.06 84 ASN A CA 1
ATOM 666 C C . ASN A 1 84 ? -27.046 -4.267 22.230 1.00 57.06 84 ASN A C 1
ATOM 668 O O . ASN A 1 84 ? -27.037 -3.953 23.419 1.00 57.06 84 ASN A O 1
ATOM 672 N N . THR A 1 85 ? -28.108 -4.055 21.456 1.00 57.25 85 THR A N 1
ATOM 673 C CA . THR A 1 85 ? -29.418 -3.654 21.976 1.00 57.25 85 THR A CA 1
ATOM 674 C C . THR A 1 85 ? -30.116 -4.866 22.597 1.00 57.25 85 THR A C 1
ATOM 676 O O . THR A 1 85 ? -31.135 -5.329 22.091 1.00 57.25 85 THR A O 1
ATOM 679 N N . TYR A 1 86 ? -29.578 -5.410 23.689 1.00 58.22 86 TYR A N 1
ATOM 680 C CA . TYR A 1 86 ? -30.403 -6.212 24.590 1.00 58.22 86 TYR A CA 1
ATOM 681 C C . TYR A 1 86 ? -31.103 -5.230 25.522 1.00 58.22 86 TYR A C 1
ATOM 683 O O . TYR A 1 86 ? -30.507 -4.714 26.461 1.00 58.22 86 TYR A O 1
ATOM 691 N N . SER A 1 87 ? -32.330 -4.887 25.123 1.00 55.75 87 SER A N 1
ATOM 692 C CA . SER A 1 87 ? -33.414 -4.289 25.907 1.00 55.75 87 SER A CA 1
ATOM 693 C C . SER A 1 87 ? -33.028 -3.782 27.300 1.00 55.75 87 SER A C 1
ATOM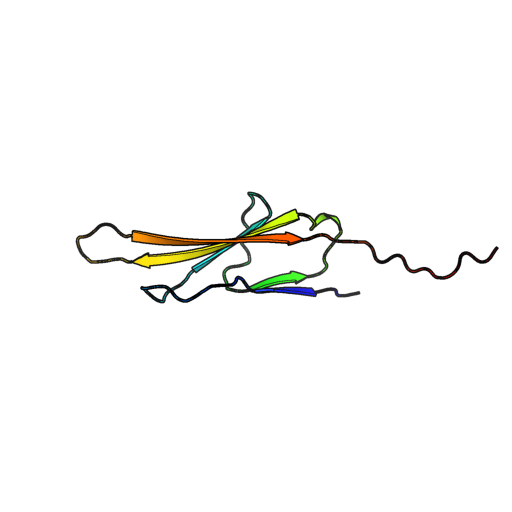 695 O O . SER A 1 87 ? -32.957 -4.556 28.258 1.00 55.75 87 SER A O 1
ATOM 697 N N . ALA A 1 88 ? -32.914 -2.458 27.428 1.00 52.91 88 ALA A N 1
ATOM 698 C CA . ALA A 1 88 ? -33.286 -1.801 28.671 1.00 52.91 88 ALA A CA 1
ATOM 699 C C . ALA A 1 88 ? -34.736 -2.207 28.966 1.00 52.91 88 ALA A C 1
ATOM 701 O O . ALA A 1 88 ? -35.669 -1.731 28.321 1.00 52.91 88 ALA A O 1
ATOM 702 N N . THR A 1 89 ? -34.902 -3.167 29.868 1.00 52.38 89 THR A N 1
ATOM 703 C CA . THR A 1 89 ? -36.199 -3.485 30.453 1.00 52.38 89 THR A CA 1
ATOM 704 C C . THR A 1 89 ? -36.167 -2.843 31.830 1.00 52.38 89 THR A C 1
ATOM 706 O O . THR A 1 89 ? -35.217 -3.073 32.580 1.00 52.38 89 THR A O 1
ATOM 709 N N . LEU A 1 90 ? -37.130 -1.944 32.041 1.00 50.53 90 LEU A N 1
ATOM 710 C CA . LEU A 1 90 ? -37.396 -1.194 33.270 1.00 50.53 90 LEU A CA 1
ATOM 711 C C . LEU A 1 90 ? -37.490 -2.098 34.502 1.00 50.53 90 LEU A C 1
ATOM 713 O O . LEU A 1 90 ? -38.010 -3.228 34.354 1.00 50.53 90 LEU A O 1
#

Radius of gyration: 18.67 Å; chains: 1; bounding box: 60×21×52 Å

Organism: Dreissena polymorpha (NCBI:txid45954)

Sequence (90 aa):
MNTELDIVCPFTAGNPEKTSFIWKRGNILIEAMNGEHLIIKHIPKSDKGWYTCNVYNRMEITGCEAKEGVSESSFYLDVHCIFNTYSATL